Protein AF-E2BA96-F1 (afdb_monomer_lite)

Radius of gyration: 15.31 Å; chains: 1; bounding box: 35×33×36 Å

Foldseek 3Di:
DPDDDDDADPPCPVLDLVVVLVVQLCVQCPPPDDDDPVSVVVSSVVVVVVCPVVSVVSVVCSNVVRVVVD

Sequence (70 aa):
NGIIMMDWPVFSPDANPIENVWSYLKMKLKGKRVFTFKQLCIKIKTIWRSLPEYAENLVKNMQKRCQAII

InterPro domains:
  IPR036397 Ribonuclease H superfamily [G3DSA:3.30.420.10] (1-70)

Organism: Harpegnathos saltator (NCBI:txid610380)

Secondary structure (DSSP, 8-state):
--PPPP---TT-GGG-HHHHHHHHHHHHHTT----SHHHHHHHHHHHHHT-HHHHHHHHHHHHHHHHTT-

Structure (mmCIF, N/CA/C/O backbone):
data_AF-E2BA96-F1
#
_entry.id   AF-E2BA96-F1
#
loop_
_atom_site.group_PDB
_atom_site.id
_atom_site.type_symbol
_atom_site.label_atom_id
_atom_site.label_alt_id
_atom_site.label_comp_id
_atom_site.label_asym_id
_atom_site.label_entity_id
_atom_site.label_seq_id
_atom_site.pdbx_PDB_ins_code
_atom_site.Cartn_x
_atom_site.Cartn_y
_at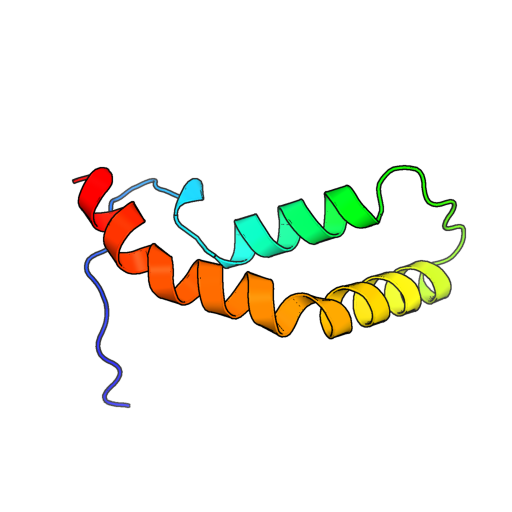om_site.Cartn_z
_atom_site.occupancy
_atom_site.B_iso_or_equiv
_atom_site.auth_seq_id
_atom_site.auth_comp_id
_atom_site.auth_asym_id
_atom_site.auth_atom_id
_atom_site.pdbx_PDB_model_num
ATOM 1 N N . ASN A 1 1 ? 3.645 -22.133 -16.586 1.00 60.28 1 ASN A N 1
ATOM 2 C CA . ASN A 1 1 ? 2.982 -20.810 -16.659 1.00 60.28 1 ASN A CA 1
ATOM 3 C C . ASN A 1 1 ? 3.940 -19.815 -17.298 1.00 60.28 1 ASN A C 1
ATOM 5 O O . ASN A 1 1 ? 4.851 -19.373 -16.617 1.00 60.28 1 ASN A O 1
ATOM 9 N N . GLY A 1 2 ? 3.808 -19.552 -18.605 1.00 82.12 2 GLY A N 1
ATOM 10 C CA . GLY A 1 2 ? 4.729 -18.727 -19.409 1.00 82.12 2 GLY A CA 1
ATOM 11 C C . GLY A 1 2 ? 4.646 -17.229 -19.103 1.00 82.12 2 GLY A C 1
ATOM 12 O O . GLY A 1 2 ? 4.207 -16.450 -19.940 1.00 82.12 2 GLY A O 1
ATOM 13 N N . ILE A 1 3 ? 5.020 -16.844 -17.885 1.00 80.06 3 ILE A N 1
ATOM 14 C CA . ILE A 1 3 ? 5.080 -15.449 -17.444 1.00 80.06 3 ILE A CA 1
ATOM 15 C C . ILE A 1 3 ? 6.466 -14.906 -17.789 1.00 80.06 3 ILE A C 1
ATOM 17 O O . ILE A 1 3 ? 7.475 -15.461 -17.357 1.00 80.06 3 ILE A O 1
ATOM 21 N N . ILE A 1 4 ? 6.506 -13.820 -18.556 1.00 80.50 4 ILE A N 1
ATOM 22 C CA . ILE A 1 4 ? 7.744 -13.108 -18.874 1.00 80.50 4 ILE A CA 1
ATOM 23 C C . ILE A 1 4 ? 8.138 -12.284 -17.646 1.00 80.50 4 ILE A C 1
ATOM 25 O O . ILE A 1 4 ? 7.346 -11.470 -17.168 1.00 80.50 4 ILE A O 1
ATOM 29 N N . MET A 1 5 ? 9.344 -12.513 -17.125 1.00 77.38 5 MET A N 1
ATOM 30 C CA . MET A 1 5 ? 9.908 -11.697 -16.051 1.00 77.38 5 MET A CA 1
ATOM 31 C C . MET A 1 5 ? 10.662 -10.503 -16.632 1.00 77.38 5 MET A C 1
ATOM 33 O O . MET A 1 5 ? 11.265 -10.598 -17.698 1.00 77.38 5 MET A O 1
ATOM 37 N N . MET A 1 6 ? 10.612 -9.382 -15.921 1.00 77.25 6 MET A N 1
ATOM 38 C CA . MET A 1 6 ? 11.413 -8.203 -16.226 1.00 77.25 6 MET A CA 1
ATOM 39 C C . MET A 1 6 ? 12.728 -8.251 -15.435 1.00 77.25 6 MET A C 1
ATOM 41 O O . MET A 1 6 ? 12.716 -8.651 -14.270 1.00 77.25 6 MET A O 1
ATOM 45 N N . ASP A 1 7 ? 13.823 -7.774 -16.033 1.00 74.62 7 ASP A N 1
ATOM 46 C CA . ASP A 1 7 ? 15.089 -7.550 -15.329 1.00 74.62 7 ASP A CA 1
ATOM 47 C C . ASP A 1 7 ? 14.921 -6.463 -14.259 1.00 74.62 7 ASP A C 1
ATOM 49 O O . ASP A 1 7 ? 14.654 -5.294 -14.557 1.00 74.62 7 ASP A O 1
ATOM 53 N N . TRP A 1 8 ? 15.027 -6.870 -12.993 1.00 74.12 8 TRP A N 1
ATOM 54 C CA . TRP A 1 8 ? 14.809 -6.009 -11.835 1.00 74.12 8 TRP A CA 1
ATOM 55 C C . TRP A 1 8 ? 16.136 -5.631 -11.167 1.00 74.12 8 TRP A C 1
ATOM 57 O O . TRP A 1 8 ? 16.912 -6.528 -10.826 1.00 74.12 8 TRP A O 1
ATOM 67 N N . PRO A 1 9 ? 16.398 -4.338 -10.909 1.00 73.62 9 PRO A N 1
ATOM 68 C CA . PRO A 1 9 ? 17.615 -3.913 -10.232 1.00 73.62 9 PRO A CA 1
ATOM 69 C C . PRO A 1 9 ? 17.650 -4.410 -8.781 1.00 73.62 9 PRO A C 1
ATOM 71 O O . PRO A 1 9 ? 16.678 -4.302 -8.024 1.00 73.62 9 PRO A O 1
ATOM 74 N N . VAL A 1 10 ? 18.796 -4.957 -8.372 1.00 71.00 10 VAL A N 1
ATOM 75 C CA . VAL A 1 10 ? 19.002 -5.483 -7.015 1.00 71.00 10 VAL A CA 1
ATOM 76 C C . VAL A 1 10 ? 18.815 -4.353 -5.989 1.00 71.00 10 VAL A C 1
ATOM 78 O O . VAL A 1 10 ? 19.204 -3.215 -6.234 1.00 71.00 10 VAL A O 1
ATOM 81 N N . PHE A 1 11 ? 18.196 -4.651 -4.842 1.00 66.75 11 PHE A N 1
ATOM 82 C CA . PHE A 1 11 ? 17.975 -3.697 -3.739 1.00 66.75 11 PHE A CA 1
ATOM 83 C C . PHE A 1 11 ? 17.134 -2.447 -4.068 1.00 66.75 11 PHE A C 1
ATOM 85 O O . PHE A 1 11 ? 17.297 -1.418 -3.422 1.00 66.75 11 PHE A O 1
ATOM 92 N N . SER A 1 12 ? 16.188 -2.533 -5.011 1.00 66.94 12 SER A N 1
ATOM 93 C CA . SER A 1 12 ? 15.296 -1.412 -5.366 1.00 66.94 12 SER A CA 1
ATOM 94 C C . SER A 1 12 ? 13.846 -1.606 -4.886 1.00 66.94 12 SER A C 1
ATOM 96 O O . SER A 1 12 ? 12.955 -1.835 -5.709 1.00 66.94 12 SER A O 1
ATOM 98 N N . PRO A 1 13 ? 13.556 -1.523 -3.569 1.00 65.06 13 PRO A N 1
ATOM 99 C CA . PRO A 1 13 ? 12.184 -1.597 -3.060 1.00 65.06 13 PRO A CA 1
ATOM 100 C C . PRO A 1 13 ? 11.332 -0.414 -3.545 1.00 65.06 13 PRO A C 1
ATOM 102 O O . PRO A 1 13 ? 10.132 -0.575 -3.755 1.00 65.06 13 PRO A O 1
ATOM 105 N N . ASP A 1 14 ? 11.950 0.739 -3.819 1.00 64.44 14 ASP A N 1
ATOM 106 C CA . ASP A 1 14 ? 11.270 1.939 -4.324 1.00 64.44 14 ASP A CA 1
ATOM 107 C C . ASP A 1 14 ? 10.650 1.728 -5.710 1.00 64.44 14 ASP A C 1
ATOM 109 O O . ASP A 1 14 ? 9.634 2.346 -6.059 1.00 64.44 14 ASP A O 1
ATOM 113 N N . ALA A 1 15 ? 11.240 0.829 -6.503 1.00 67.19 15 ALA A N 1
ATOM 114 C CA . ALA A 1 15 ? 10.723 0.455 -7.807 1.00 67.19 15 ALA A CA 1
ATOM 115 C C . ALA A 1 15 ? 9.453 -0.407 -7.697 1.00 67.19 15 ALA A C 1
ATOM 117 O O . ALA A 1 15 ? 8.676 -0.437 -8.651 1.00 67.19 15 ALA A O 1
ATOM 118 N N . ASN A 1 16 ? 9.178 -1.035 -6.541 1.00 78.38 16 ASN A N 1
ATOM 119 C CA . ASN A 1 16 ? 8.022 -1.908 -6.347 1.00 78.38 16 ASN A CA 1
ATOM 120 C C . ASN A 1 16 ? 6.705 -1.101 -6.362 1.00 78.38 16 ASN A C 1
ATOM 122 O O . ASN A 1 16 ? 6.459 -0.284 -5.465 1.00 78.38 16 ASN A O 1
ATOM 126 N N . PRO A 1 17 ? 5.798 -1.330 -7.331 1.00 78.50 17 PRO A N 1
ATOM 127 C CA . PRO A 1 17 ? 4.504 -0.650 -7.382 1.00 78.50 17 PRO A CA 1
ATOM 128 C C . PRO A 1 17 ? 3.673 -0.849 -6.110 1.00 78.50 17 PRO A C 1
ATOM 130 O O . PRO A 1 17 ? 2.914 0.041 -5.731 1.00 78.50 17 PRO A O 1
ATOM 133 N N . ILE A 1 18 ? 3.842 -1.981 -5.422 1.00 83.38 18 ILE A N 1
ATOM 134 C CA . ILE A 1 18 ? 3.094 -2.310 -4.205 1.00 83.38 18 ILE A CA 1
ATOM 135 C C . ILE A 1 18 ? 3.436 -1.339 -3.066 1.00 83.38 18 ILE A C 1
ATOM 137 O O . ILE A 1 18 ? 2.526 -0.830 -2.412 1.00 83.38 18 ILE A O 1
ATOM 141 N N . GLU A 1 19 ? 4.713 -1.003 -2.867 1.00 84.06 19 GLU A N 1
ATOM 142 C CA . GLU A 1 19 ? 5.135 -0.032 -1.843 1.00 84.06 19 GLU A CA 1
ATOM 143 C C . GLU A 1 19 ? 4.610 1.379 -2.131 1.00 84.06 19 GLU A C 1
ATOM 145 O O . GLU A 1 19 ? 4.212 2.119 -1.223 1.00 84.06 19 GLU A O 1
ATOM 150 N N . ASN A 1 20 ? 4.512 1.736 -3.413 1.00 84.19 20 ASN A N 1
ATOM 151 C CA . ASN A 1 20 ? 3.923 3.002 -3.840 1.00 84.19 20 ASN A CA 1
ATOM 152 C C . ASN A 1 20 ? 2.416 3.050 -3.530 1.00 84.19 20 ASN A C 1
ATOM 154 O O . ASN A 1 20 ? 1.914 4.046 -3.000 1.00 84.19 20 ASN A O 1
ATOM 158 N N . VAL A 1 21 ? 1.693 1.950 -3.764 1.00 88.31 21 VAL A N 1
ATOM 159 C CA . VAL A 1 21 ? 0.281 1.825 -3.374 1.00 88.31 21 VAL A CA 1
ATOM 160 C C . VAL A 1 21 ? 0.121 1.902 -1.851 1.00 88.31 21 VAL A C 1
ATOM 162 O O . VAL A 1 21 ? -0.742 2.638 -1.366 1.00 88.31 21 VAL A O 1
ATOM 165 N N . TRP A 1 22 ? 0.968 1.223 -1.070 1.00 88.06 22 TRP A N 1
ATOM 166 C CA . TRP A 1 22 ? 0.935 1.312 0.395 1.00 88.06 22 TRP A CA 1
ATOM 167 C C . TRP A 1 22 ? 1.176 2.730 0.903 1.00 88.06 22 TRP A C 1
ATOM 169 O O . TRP A 1 22 ? 0.463 3.199 1.795 1.00 88.06 22 TRP A O 1
ATOM 179 N N . SER A 1 23 ? 2.143 3.430 0.319 1.00 88.06 23 SER A N 1
ATOM 180 C CA . SER A 1 23 ? 2.445 4.823 0.645 1.00 88.06 23 SER A CA 1
ATOM 181 C C . SER A 1 23 ? 1.253 5.737 0.356 1.00 88.06 23 SER A C 1
ATOM 183 O O . SER A 1 23 ? 0.868 6.540 1.210 1.00 88.06 23 SER A O 1
ATOM 185 N N . TYR A 1 24 ? 0.582 5.550 -0.785 1.00 88.44 24 TYR A N 1
ATOM 186 C CA . TYR A 1 24 ? -0.643 6.275 -1.124 1.00 88.44 24 TYR A CA 1
ATOM 187 C C . TYR A 1 24 ? -1.777 6.014 -0.120 1.00 88.44 24 TYR A C 1
ATOM 189 O O . TYR A 1 24 ? -2.425 6.954 0.352 1.00 88.44 24 TYR A O 1
ATOM 197 N N . LEU A 1 25 ? -2.009 4.752 0.255 1.00 90.44 25 LEU A N 1
ATOM 198 C CA . LEU A 1 25 ? -3.029 4.387 1.243 1.00 90.44 25 LEU A CA 1
ATOM 199 C C . LEU A 1 25 ? -2.7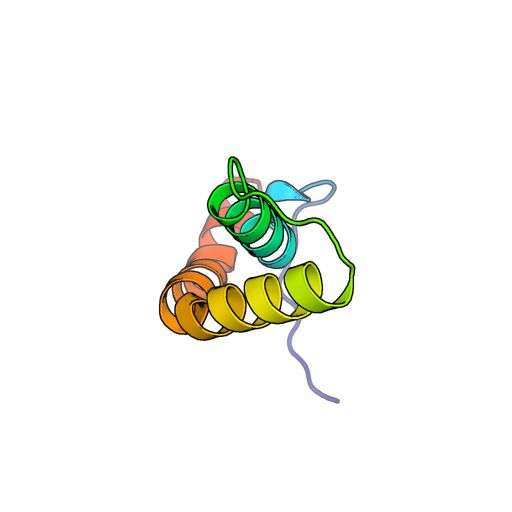55 5.047 2.599 1.00 90.44 25 LEU A C 1
ATOM 201 O O . LEU A 1 25 ? -3.656 5.659 3.178 1.00 90.44 25 LEU A O 1
ATOM 205 N N . LYS A 1 26 ? -1.509 4.972 3.086 1.00 90.12 26 LYS A N 1
ATOM 206 C CA . LYS A 1 26 ? -1.075 5.613 4.338 1.00 90.12 26 LYS A CA 1
ATOM 207 C C . LYS A 1 26 ? -1.276 7.127 4.277 1.00 90.12 26 LYS A C 1
ATOM 209 O O . LYS A 1 26 ? -1.837 7.701 5.208 1.00 90.12 26 LYS A O 1
ATOM 214 N N . MET A 1 27 ? -0.914 7.766 3.162 1.00 91.50 27 MET A N 1
ATOM 215 C CA . MET A 1 27 ? -1.139 9.197 2.940 1.00 91.50 27 MET A CA 1
ATOM 216 C C . MET A 1 27 ? -2.630 9.557 3.016 1.00 91.50 27 MET A C 1
ATOM 218 O O . MET A 1 27 ? -2.999 10.497 3.712 1.00 91.50 27 MET A O 1
ATOM 222 N N . LYS A 1 28 ? -3.510 8.797 2.353 1.00 90.06 28 LYS A N 1
ATOM 223 C CA . LYS A 1 28 ? -4.965 9.045 2.363 1.00 90.06 28 LYS A CA 1
ATOM 224 C C . LYS A 1 28 ? -5.641 8.717 3.697 1.00 90.06 28 LYS A C 1
ATOM 226 O O . LYS A 1 28 ? -6.769 9.165 3.931 1.00 90.06 28 LYS A O 1
ATOM 231 N N . LEU A 1 29 ? -5.000 7.915 4.543 1.00 91.00 29 LEU A N 1
ATOM 232 C CA . LEU A 1 29 ? -5.438 7.627 5.909 1.00 91.00 29 LEU A CA 1
ATOM 233 C C . LEU A 1 29 ? -4.884 8.620 6.935 1.00 91.00 29 LEU A C 1
ATOM 235 O O . LEU A 1 29 ? -5.478 8.761 8.004 1.00 91.00 29 LEU A O 1
ATOM 239 N N . LYS A 1 30 ? -3.794 9.328 6.623 1.00 91.31 30 LYS A N 1
ATOM 240 C CA . LYS A 1 30 ? -3.179 10.314 7.516 1.00 91.31 30 LYS A 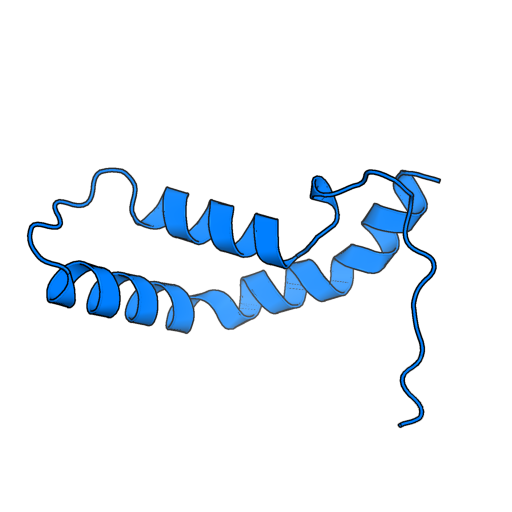CA 1
ATOM 241 C C . LYS A 1 30 ? -4.215 11.357 7.954 1.00 91.31 30 LYS A C 1
ATOM 243 O O . LYS A 1 30 ? -4.954 11.900 7.138 1.00 91.31 30 LYS A O 1
ATOM 248 N N . GLY A 1 31 ? -4.305 11.594 9.263 1.00 86.38 31 GLY A N 1
ATOM 249 C CA . GLY A 1 31 ? -5.255 12.542 9.860 1.00 86.38 31 GLY A CA 1
ATOM 250 C C . GLY A 1 31 ? -6.705 12.049 9.964 1.00 86.38 31 GLY A C 1
ATOM 251 O O . GLY A 1 31 ? -7.535 12.722 10.574 1.00 86.38 31 GLY A O 1
ATOM 252 N N . LYS A 1 32 ? -7.046 10.865 9.436 1.00 87.44 32 LYS A N 1
ATOM 253 C CA . LYS A 1 32 ? -8.386 10.292 9.610 1.00 87.44 32 LYS A CA 1
ATOM 254 C C . LYS A 1 32 ? -8.484 9.609 10.969 1.00 87.44 32 LYS A C 1
ATOM 256 O O . LYS A 1 32 ? -7.753 8.668 11.248 1.00 87.44 32 LYS A O 1
ATOM 261 N N . ARG A 1 33 ? -9.468 10.009 11.777 1.00 86.19 33 ARG A N 1
ATOM 262 C CA . ARG A 1 33 ? -9.814 9.278 13.003 1.00 86.19 33 ARG A CA 1
ATOM 263 C C . ARG A 1 33 ? -10.423 7.921 12.641 1.00 86.19 33 ARG A C 1
ATOM 265 O O . ARG A 1 33 ? -11.368 7.845 11.844 1.00 86.19 33 AR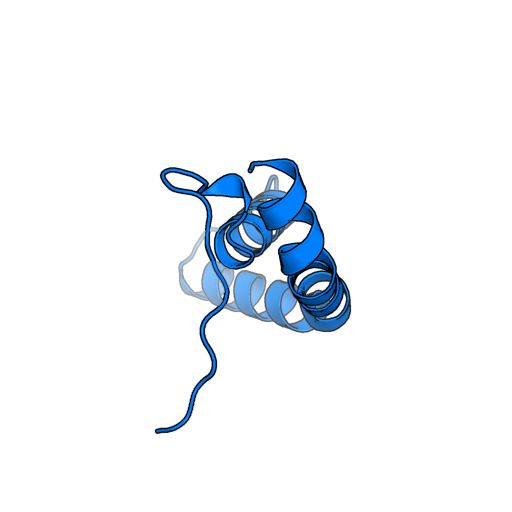G A O 1
ATOM 272 N N . VAL A 1 34 ? -9.832 6.853 13.162 1.00 88.19 34 VAL A N 1
ATOM 273 C CA . VAL A 1 34 ? -10.262 5.464 12.982 1.00 88.19 34 VAL A CA 1
ATOM 274 C C . VAL A 1 34 ? -10.130 4.792 14.337 1.00 88.19 34 VAL A C 1
ATOM 276 O O . VAL A 1 34 ? -9.037 4.753 14.886 1.00 88.19 34 VAL A O 1
ATOM 279 N N . PHE A 1 35 ? -11.242 4.309 14.884 1.00 89.31 35 PHE A N 1
ATOM 280 C CA . PHE A 1 35 ? -11.293 3.820 16.266 1.00 89.31 35 PHE A CA 1
ATOM 281 C C . PHE A 1 35 ? -11.502 2.312 16.356 1.00 89.31 35 PHE A C 1
ATOM 283 O O . PHE A 1 35 ? -11.358 1.727 17.421 1.00 89.31 35 PHE A O 1
ATOM 290 N N . THR A 1 36 ? -11.855 1.670 15.240 1.00 93.88 36 THR A N 1
ATOM 291 C CA . THR A 1 36 ? -12.085 0.226 15.188 1.00 93.88 36 THR A CA 1
ATOM 292 C C . THR A 1 36 ? -11.463 -0.385 13.945 1.00 93.88 36 THR A C 1
ATOM 294 O O . THR A 1 36 ? -11.369 0.249 12.889 1.00 93.88 36 THR A O 1
ATOM 297 N N . PHE A 1 37 ? -11.111 -1.665 14.048 1.00 93.44 37 PHE A N 1
ATOM 298 C CA . PHE A 1 37 ? -10.626 -2.451 12.918 1.00 93.44 37 PHE A CA 1
ATOM 299 C C . PHE A 1 37 ? -11.624 -2.447 11.749 1.00 93.44 37 PHE A C 1
ATOM 301 O O . PHE A 1 37 ? -11.247 -2.230 10.600 1.00 93.44 37 PHE A O 1
ATOM 308 N N . LYS A 1 38 ? -12.927 -2.564 12.041 1.00 94.56 38 LYS A N 1
ATOM 309 C CA . LYS A 1 38 ? -13.990 -2.501 11.025 1.00 94.56 38 LYS A CA 1
ATOM 310 C C . LYS A 1 38 ? -13.977 -1.173 10.260 1.00 94.56 38 LYS A C 1
ATOM 312 O O . LYS A 1 38 ? -14.053 -1.176 9.032 1.00 94.56 38 LYS A O 1
ATOM 317 N N . GLN A 1 39 ? -13.840 -0.045 10.961 1.00 93.12 39 GLN A N 1
ATOM 318 C CA . GLN A 1 39 ? -13.730 1.272 10.324 1.00 93.12 39 GLN A CA 1
ATOM 319 C C . GLN A 1 39 ? -12.462 1.390 9.470 1.00 93.12 39 GLN A C 1
ATOM 321 O O . GLN A 1 39 ? -12.518 1.966 8.382 1.00 93.12 39 GLN A O 1
ATOM 326 N N . LEU A 1 40 ? -11.339 0.830 9.933 1.00 93.50 40 LEU A N 1
ATOM 327 C CA . LEU A 1 40 ? -10.087 0.810 9.178 1.00 93.50 40 LEU A CA 1
ATOM 328 C C . LEU A 1 40 ? -10.247 0.033 7.870 1.00 93.50 40 LEU A C 1
ATOM 330 O O . LEU A 1 40 ? -9.957 0.570 6.803 1.00 93.50 40 LEU A O 1
ATOM 334 N N . CYS A 1 41 ? -10.784 -1.188 7.935 1.00 94.06 41 CYS A N 1
ATOM 335 C CA . CYS A 1 41 ? -11.019 -2.025 6.761 1.00 94.06 41 CYS A CA 1
ATOM 336 C C . CYS A 1 41 ? -11.937 -1.349 5.742 1.00 94.06 41 CYS A C 1
ATOM 338 O O . CYS A 1 41 ? -11.647 -1.381 4.548 1.00 94.06 41 CYS A O 1
ATOM 340 N N . ILE A 1 42 ? -13.030 -0.725 6.195 1.00 93.69 42 ILE A N 1
ATOM 341 C CA . ILE A 1 42 ? -13.947 -0.001 5.306 1.00 93.69 42 ILE A CA 1
ATOM 342 C C . ILE A 1 42 ? -13.207 1.145 4.613 1.00 93.69 42 ILE A C 1
ATOM 344 O O . ILE A 1 42 ? -13.251 1.241 3.390 1.00 93.69 42 ILE A O 1
ATOM 348 N N . LYS A 1 43 ? -12.471 1.977 5.362 1.00 92.25 43 LYS A N 1
ATOM 349 C CA . LYS A 1 43 ? -11.736 3.110 4.782 1.00 92.25 43 LYS A CA 1
ATOM 350 C C . LYS A 1 43 ? -10.663 2.665 3.793 1.00 92.25 43 LYS A C 1
ATOM 352 O O . LYS A 1 43 ? -10.571 3.261 2.724 1.00 92.25 43 LYS A O 1
ATOM 357 N N . ILE A 1 44 ? -9.893 1.624 4.113 1.00 92.50 44 ILE A N 1
ATOM 358 C CA . ILE A 1 44 ? -8.893 1.060 3.197 1.00 92.50 44 ILE A CA 1
ATOM 359 C C . ILE A 1 44 ? -9.569 0.580 1.914 1.00 92.50 44 ILE A C 1
ATOM 361 O O . ILE A 1 44 ? -9.145 0.980 0.836 1.00 92.50 44 ILE A O 1
ATO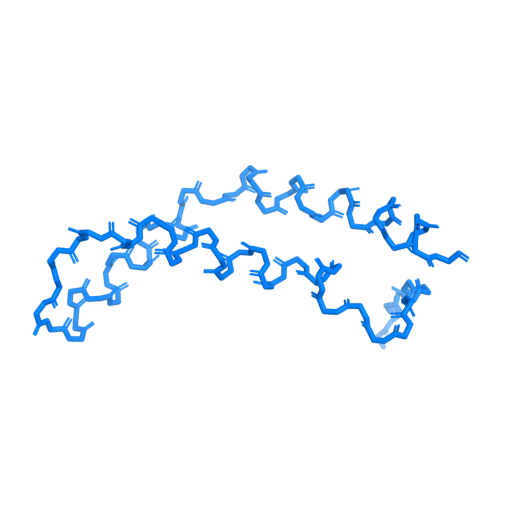M 365 N N . LYS A 1 45 ? -10.653 -0.202 2.010 1.00 92.38 45 LYS A N 1
ATOM 366 C CA . LYS A 1 45 ? -11.397 -0.686 0.835 1.00 92.38 45 LYS A CA 1
ATOM 367 C C . LYS A 1 45 ? -11.949 0.459 -0.015 1.00 92.38 45 LYS A C 1
ATOM 369 O O . LYS A 1 45 ? -11.921 0.373 -1.238 1.00 92.38 45 LYS A O 1
ATOM 374 N N . THR A 1 46 ? -12.424 1.535 0.607 1.00 91.88 46 THR A N 1
ATOM 375 C CA . THR A 1 46 ? -12.895 2.721 -0.120 1.00 91.88 46 THR A CA 1
ATOM 376 C C . THR A 1 46 ? -11.760 3.413 -0.871 1.00 91.88 46 THR A C 1
ATOM 378 O O . THR A 1 46 ? -11.916 3.703 -2.051 1.00 91.88 46 THR A O 1
ATOM 381 N N . ILE A 1 47 ? -10.606 3.636 -0.231 1.00 90.69 47 ILE A N 1
ATOM 382 C CA . ILE A 1 47 ? -9.442 4.258 -0.888 1.00 90.69 47 ILE A CA 1
ATOM 383 C C . ILE A 1 47 ? -8.886 3.336 -1.988 1.00 90.69 47 ILE A C 1
ATOM 385 O O . ILE A 1 47 ? -8.504 3.804 -3.058 1.00 90.69 47 ILE A O 1
ATOM 389 N N . TRP A 1 48 ? -8.896 2.022 -1.759 1.00 90.44 48 TRP A N 1
ATOM 390 C CA . TRP A 1 48 ? -8.509 1.015 -2.747 1.00 90.44 48 TRP A CA 1
ATOM 391 C C . TRP A 1 48 ? -9.366 1.076 -4.013 1.00 90.44 48 TRP A C 1
ATOM 393 O O . TRP A 1 48 ? -8.861 0.946 -5.120 1.00 90.44 48 TRP A O 1
ATOM 403 N N . ARG A 1 49 ? -10.668 1.332 -3.881 1.00 89.38 49 ARG A N 1
ATOM 404 C CA . ARG A 1 49 ? -11.560 1.473 -5.041 1.00 89.38 49 ARG A CA 1
ATOM 405 C C . ARG A 1 49 ? -11.314 2.748 -5.852 1.00 89.38 49 ARG A C 1
ATOM 407 O O . ARG A 1 49 ? -11.681 2.774 -7.017 1.00 89.38 49 ARG A O 1
ATOM 414 N N . SER A 1 50 ? -10.678 3.771 -5.276 1.00 84.75 50 SER A N 1
ATOM 415 C CA . SER A 1 50 ? -10.298 5.003 -5.990 1.00 84.75 50 SER A CA 1
ATOM 416 C C . SER A 1 50 ? -8.888 4.966 -6.599 1.00 84.75 50 SER A C 1
ATOM 418 O O . SER A 1 50 ? -8.441 5.959 -7.157 1.00 84.75 50 SER A O 1
ATOM 420 N N . LEU A 1 51 ? -8.166 3.850 -6.459 1.00 84.56 51 LEU A N 1
ATOM 421 C CA . LEU A 1 51 ? -6.794 3.665 -6.939 1.00 84.56 51 LEU A CA 1
ATOM 422 C C . LEU A 1 51 ? -6.581 3.220 -8.411 1.00 84.56 51 LEU A C 1
ATOM 424 O O . LEU A 1 51 ? -5.410 3.256 -8.792 1.00 84.56 51 LEU A O 1
ATOM 428 N N . PRO A 1 52 ? -7.574 2.812 -9.243 1.00 79.69 52 PRO A N 1
ATOM 429 C CA . PRO A 1 52 ? -7.294 2.177 -10.541 1.00 79.69 52 PRO A CA 1
ATOM 430 C C . PRO A 1 52 ? -6.326 2.955 -11.441 1.00 79.69 52 PRO A C 1
ATOM 432 O O . PRO A 1 52 ? -5.305 2.415 -11.854 1.00 79.69 52 PRO A O 1
ATOM 435 N N . GLU A 1 53 ? -6.575 4.247 -11.653 1.00 81.88 53 GLU A N 1
ATOM 436 C CA . GLU A 1 53 ? -5.757 5.085 -12.539 1.00 81.88 53 GLU A CA 1
ATOM 437 C C . GLU A 1 53 ? -4.319 5.267 -12.021 1.00 81.88 53 GLU A C 1
ATOM 439 O O . GLU A 1 53 ? -3.347 5.180 -12.772 1.00 81.88 53 GLU A O 1
ATOM 444 N N . TYR A 1 54 ? -4.157 5.464 -10.711 1.00 82.94 54 TYR A N 1
ATOM 445 C CA . TYR A 1 54 ? -2.837 5.594 -10.094 1.00 82.94 54 TYR A CA 1
ATOM 446 C C . TYR A 1 54 ? -2.054 4.276 -10.149 1.00 82.94 54 TYR A C 1
ATOM 448 O O . TYR A 1 54 ? -0.863 4.281 -10.455 1.00 82.94 54 TYR A O 1
ATOM 456 N N . ALA A 1 55 ? -2.718 3.145 -9.898 1.00 83.44 55 ALA A N 1
ATOM 457 C CA . ALA A 1 55 ? -2.102 1.824 -9.967 1.00 83.44 55 ALA A CA 1
ATOM 458 C C . ALA A 1 55 ? -1.656 1.478 -11.398 1.00 83.44 55 ALA A C 1
ATOM 460 O O . ALA A 1 55 ? -0.533 1.013 -11.591 1.00 83.44 55 ALA A O 1
ATOM 461 N N . GLU A 1 56 ? -2.479 1.771 -12.407 1.00 84.81 56 GLU A N 1
ATOM 462 C CA . GLU A 1 56 ? -2.100 1.591 -13.811 1.00 84.81 56 GLU A CA 1
ATOM 463 C C . GLU A 1 56 ? -0.879 2.431 -14.191 1.00 84.81 56 GLU A C 1
ATOM 465 O O . GLU A 1 56 ? 0.045 1.932 -14.836 1.00 84.81 56 GLU A O 1
ATOM 470 N N . ASN A 1 57 ? -0.845 3.695 -13.767 1.00 85.00 57 ASN A N 1
ATOM 471 C CA . ASN A 1 57 ? 0.285 4.579 -14.029 1.00 85.00 57 ASN A CA 1
ATOM 472 C C . ASN A 1 57 ? 1.571 4.096 -13.343 1.00 85.00 57 ASN A C 1
ATOM 474 O O . ASN A 1 57 ? 2.651 4.220 -13.924 1.00 85.00 57 ASN A O 1
ATOM 478 N N . LEU A 1 58 ? 1.479 3.510 -12.145 1.00 82.50 58 LEU A N 1
ATOM 479 C CA . LEU A 1 58 ? 2.630 2.904 -11.473 1.00 82.50 58 LEU A CA 1
ATOM 480 C C . LEU A 1 58 ? 3.194 1.724 -12.267 1.00 82.50 58 LEU A C 1
ATOM 482 O O . LEU A 1 58 ? 4.405 1.657 -12.460 1.00 82.50 58 LEU A O 1
ATOM 486 N N . VAL A 1 59 ? 2.331 0.832 -12.763 1.00 83.56 59 VAL A N 1
ATOM 487 C CA . VAL A 1 59 ? 2.755 -0.335 -13.553 1.00 83.56 59 VAL A CA 1
ATOM 488 C C . VAL A 1 59 ? 3.358 0.099 -14.891 1.00 83.56 59 VAL A C 1
ATOM 490 O O . VAL A 1 59 ? 4.453 -0.338 -15.234 1.00 83.56 59 VAL A O 1
ATOM 493 N N . LYS A 1 60 ? 2.709 1.023 -15.616 1.00 84.56 60 LYS A N 1
ATOM 494 C CA . LYS A 1 60 ? 3.198 1.540 -16.911 1.00 84.56 60 LYS A CA 1
ATOM 495 C C . LYS A 1 60 ? 4.583 2.188 -16.806 1.00 84.56 60 LYS A C 1
ATOM 497 O O . LYS A 1 60 ? 5.391 2.069 -17.722 1.00 84.56 60 LYS A O 1
ATOM 502 N N . ASN A 1 61 ? 4.870 2.870 -15.697 1.00 81.81 61 ASN A N 1
ATOM 503 C CA . ASN A 1 61 ? 6.155 3.540 -15.485 1.00 81.81 61 ASN A CA 1
ATOM 504 C C . ASN A 1 61 ? 7.200 2.665 -14.779 1.00 81.81 61 ASN A C 1
ATOM 506 O O . ASN A 1 61 ? 8.363 3.061 -14.707 1.00 81.81 61 ASN A O 1
ATOM 510 N N . MET A 1 62 ? 6.823 1.485 -14.280 1.00 81.94 62 MET A N 1
ATOM 511 C CA . MET A 1 62 ? 7.716 0.586 -13.544 1.00 81.94 62 MET A CA 1
ATOM 512 C C . MET A 1 62 ? 8.944 0.210 -14.372 1.00 81.94 62 MET A C 1
ATOM 514 O O . MET A 1 62 ? 10.064 0.296 -13.874 1.00 81.94 62 MET A O 1
ATOM 518 N N . GLN A 1 63 ? 8.745 -0.122 -15.652 1.00 77.44 63 GLN A N 1
ATOM 519 C CA . GLN A 1 63 ? 9.841 -0.535 -16.524 1.00 77.44 63 GLN A CA 1
ATOM 520 C C . GLN A 1 63 ? 10.885 0.574 -16.699 1.00 77.44 63 GLN A C 1
ATOM 522 O O . GLN A 1 63 ? 12.079 0.344 -16.528 1.00 77.44 63 GLN A O 1
ATOM 527 N N . LYS A 1 64 ? 10.423 1.805 -16.948 1.00 80.88 64 LYS A N 1
ATOM 528 C CA . LYS A 1 64 ? 11.292 2.982 -17.067 1.00 80.88 64 LYS A CA 1
ATOM 529 C C . LYS A 1 64 ? 12.047 3.268 -15.769 1.00 80.88 64 LYS A C 1
ATOM 531 O O . LYS A 1 64 ? 13.224 3.601 -15.806 1.00 80.88 64 LYS A O 1
ATOM 536 N N . ARG A 1 65 ? 11.37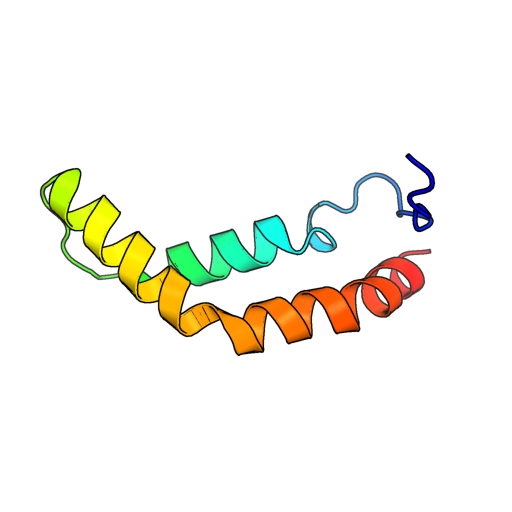9 3.128 -14.618 1.00 78.00 65 ARG A N 1
ATOM 537 C CA . ARG A 1 65 ? 11.995 3.351 -13.300 1.00 78.00 65 ARG A CA 1
ATOM 538 C C . ARG A 1 65 ? 13.077 2.323 -12.993 1.00 78.00 65 ARG A C 1
ATOM 540 O O . ARG A 1 65 ? 14.103 2.702 -12.454 1.00 78.00 65 ARG A O 1
ATOM 547 N N . CYS A 1 66 ? 12.866 1.060 -13.356 1.00 78.06 66 CYS A N 1
ATOM 548 C CA . CYS A 1 66 ? 13.874 0.015 -13.183 1.00 78.06 66 CYS A CA 1
ATOM 549 C C . CYS A 1 66 ? 15.086 0.244 -14.094 1.00 78.06 66 CYS A C 1
ATOM 551 O O . CYS A 1 66 ? 16.214 0.138 -13.632 1.00 78.06 66 CYS A O 1
ATOM 553 N N . GLN A 1 67 ? 14.859 0.626 -15.355 1.00 78.00 67 GLN A N 1
ATOM 554 C CA . GLN A 1 67 ? 15.934 0.961 -16.297 1.00 78.00 67 GLN A CA 1
ATOM 555 C C . GLN A 1 67 ? 16.754 2.180 -15.867 1.00 78.00 67 GLN A C 1
ATOM 557 O O . GLN A 1 67 ? 17.936 2.232 -16.157 1.00 78.00 67 GLN A O 1
ATOM 562 N N . ALA A 1 68 ? 16.151 3.149 -15.177 1.00 77.75 68 ALA A N 1
ATOM 563 C CA . ALA A 1 68 ? 16.860 4.329 -14.684 1.00 77.75 68 ALA A CA 1
ATOM 564 C C . ALA A 1 68 ? 17.781 4.053 -13.476 1.00 77.75 68 ALA A C 1
ATOM 566 O O . ALA A 1 68 ? 18.508 4.952 -13.063 1.00 77.75 68 ALA A O 1
ATOM 567 N N . ILE A 1 69 ? 17.703 2.860 -12.873 1.00 73.38 69 ILE A N 1
ATOM 568 C CA . ILE A 1 69 ? 18.526 2.454 -11.719 1.00 73.38 69 ILE A CA 1
ATOM 569 C C . ILE A 1 69 ? 19.741 1.618 -12.159 1.00 73.38 69 ILE A C 1
ATOM 571 O O . ILE A 1 69 ? 20.722 1.542 -11.421 1.00 73.38 69 ILE A O 1
ATOM 575 N N . ILE A 1 70 ? 19.658 0.987 -13.334 1.00 70.00 70 ILE A N 1
ATOM 576 C CA . ILE A 1 70 ? 20.730 0.194 -13.958 1.00 70.00 70 ILE A CA 1
ATOM 577 C C . ILE A 1 70 ? 21.724 1.143 -14.628 1.00 70.00 70 ILE A C 1
ATOM 579 O O . ILE A 1 70 ? 22.941 0.918 -14.450 1.00 70.00 70 ILE A O 1
#

pLDDT: mean 83.08, std 8.26, range [60.28, 94.56]